Protein AF-A0A4S0Q0D6-F1 (afdb_monomer_lite)

Secondary structure (DSSP, 8-state):
-HHHHHHHHHHH-GGG------TTGGGGTS-HHHHHHHHHHHTTTS-HHHHHIIIIIHHHHHHT--

Structure (mmCIF, N/CA/C/O backbone):
data_AF-A0A4S0Q0D6-F1
#
_entry.id   AF-A0A4S0Q0D6-F1
#
loop_
_atom_site.group_PDB
_atom_site.id
_atom_site.type_symbol
_atom_site.label_atom_id
_atom_site.label_alt_id
_atom_site.label_comp_id
_atom_site.label_asym_id
_atom_site.label_entity_id
_atom_site.label_seq_id
_atom_site.pdbx_PDB_ins_code
_atom_site.Cartn_x
_atom_site.Cartn_y
_atom_site.Cartn_z
_atom_site.occupancy
_atom_site.B_iso_or_equiv
_atom_site.auth_seq_id
_atom_site.auth_comp_id
_atom_site.auth_asym_id
_atom_site.auth_atom_id
_atom_site.pdbx_PDB_model_num
ATOM 1 N N . LEU A 1 1 ? -2.671 -0.655 -12.562 1.00 92.06 1 LEU A N 1
ATOM 2 C CA . LEU A 1 1 ? -2.675 -1.272 -11.212 1.00 92.06 1 LEU A CA 1
ATOM 3 C C . LEU A 1 1 ? -4.046 -1.233 -10.520 1.00 92.06 1 LEU A C 1
ATOM 5 O O . LEU A 1 1 ? -4.334 -2.151 -9.764 1.00 92.06 1 LEU A O 1
ATOM 9 N N . LYS A 1 2 ? -4.913 -0.246 -10.808 1.00 96.44 2 LYS A N 1
ATOM 10 C CA . LYS A 1 2 ? -6.204 -0.035 -10.122 1.00 96.44 2 LYS A CA 1
ATOM 11 C C . LYS A 1 2 ? -7.109 -1.274 -9.952 1.00 96.44 2 LYS A C 1
ATOM 13 O O . LYS A 1 2 ? -7.496 -1.514 -8.815 1.00 96.44 2 LYS A O 1
ATOM 18 N N . PRO A 1 3 ? -7.372 -2.116 -10.975 1.00 98.25 3 PRO A N 1
ATOM 19 C CA . PRO A 1 3 ? -8.246 -3.282 -10.790 1.00 98.25 3 PRO A CA 1
ATOM 20 C C . PRO A 1 3 ? -7.727 -4.288 -9.753 1.00 98.25 3 PRO A C 1
ATOM 22 O O . PRO A 1 3 ? -8.515 -4.926 -9.064 1.00 98.25 3 PRO A O 1
ATOM 25 N N . TYR A 1 4 ? -6.403 -4.413 -9.617 1.00 98.19 4 TYR A N 1
ATOM 26 C CA . TYR A 1 4 ? -5.791 -5.295 -8.624 1.00 98.19 4 TYR A CA 1
ATOM 27 C C . TYR A 1 4 ? -5.916 -4.724 -7.215 1.00 98.19 4 TYR A C 1
ATOM 29 O O . TYR A 1 4 ? -6.284 -5.453 -6.302 1.00 98.19 4 TYR A O 1
ATOM 37 N N . ALA A 1 5 ? -5.662 -3.423 -7.045 1.00 98.06 5 ALA A N 1
ATOM 38 C CA . ALA A 1 5 ? -5.857 -2.753 -5.762 1.00 98.06 5 ALA A CA 1
ATOM 39 C C . ALA A 1 5 ? -7.320 -2.857 -5.300 1.00 98.06 5 ALA A C 1
ATOM 41 O O . ALA A 1 5 ? -7.575 -3.242 -4.163 1.00 98.06 5 ALA A O 1
ATOM 42 N N . ASP A 1 6 ? -8.273 -2.627 -6.206 1.00 98.06 6 ASP A N 1
ATOM 43 C CA . ASP A 1 6 ? -9.707 -2.741 -5.914 1.00 98.06 6 ASP A CA 1
ATOM 44 C C . ASP A 1 6 ? -10.102 -4.161 -5.519 1.00 98.06 6 ASP A C 1
ATOM 46 O O . ASP A 1 6 ? -10.840 -4.360 -4.556 1.00 98.06 6 ASP A O 1
ATOM 50 N N . HIS A 1 7 ? -9.572 -5.159 -6.228 1.00 98.56 7 HIS A N 1
ATOM 51 C CA . HIS A 1 7 ? -9.801 -6.555 -5.889 1.00 98.56 7 HIS A CA 1
ATOM 52 C C . HIS A 1 7 ? -9.242 -6.908 -4.503 1.00 98.56 7 HIS A C 1
ATOM 54 O O . HIS A 1 7 ? -9.923 -7.564 -3.720 1.00 98.56 7 HIS A O 1
ATOM 60 N N . LEU A 1 8 ? -8.032 -6.445 -4.167 1.00 98.44 8 LEU A N 1
ATOM 61 C CA . LEU A 1 8 ? -7.438 -6.661 -2.846 1.00 98.44 8 LEU A CA 1
ATOM 62 C C . LEU A 1 8 ? -8.284 -6.024 -1.737 1.00 98.44 8 LEU A C 1
ATOM 64 O O . LEU A 1 8 ? -8.567 -6.684 -0.737 1.00 98.44 8 LEU A O 1
ATOM 68 N N . VAL A 1 9 ? -8.728 -4.778 -1.924 1.00 98.25 9 VAL A N 1
ATOM 69 C CA . VAL A 1 9 ? -9.597 -4.088 -0.958 1.00 98.25 9 VAL A CA 1
ATOM 70 C C . VAL A 1 9 ? -10.919 -4.837 -0.792 1.00 98.25 9 VAL A C 1
ATOM 72 O O . VAL A 1 9 ? -11.325 -5.091 0.338 1.00 98.25 9 VAL A O 1
ATOM 75 N N . ALA A 1 10 ? -11.556 -5.260 -1.887 1.00 98.31 10 ALA A N 1
ATOM 76 C CA . ALA A 1 10 ? -12.818 -5.996 -1.839 1.00 98.31 10 ALA A CA 1
ATOM 77 C C . ALA A 1 10 ? -12.691 -7.368 -1.149 1.00 98.31 10 ALA A C 1
ATOM 79 O O . ALA A 1 10 ? -13.594 -7.782 -0.425 1.00 98.31 10 ALA A O 1
ATOM 80 N N . CYS A 1 11 ? -11.580 -8.077 -1.359 1.00 98.69 11 CYS A N 1
ATOM 81 C CA . CYS A 1 11 ? -11.370 -9.418 -0.811 1.00 98.69 11 CYS A CA 1
ATOM 82 C C . CYS A 1 11 ? -10.910 -9.408 0.653 1.00 98.69 11 CYS A C 1
ATOM 84 O O . CYS A 1 11 ? -11.342 -10.243 1.454 1.00 98.69 11 CYS A O 1
ATOM 86 N N . PHE A 1 12 ? -10.006 -8.496 1.013 1.00 98.44 12 PHE A N 1
ATOM 87 C CA . PHE A 1 12 ? -9.346 -8.514 2.320 1.00 98.44 12 PHE A CA 1
ATOM 88 C C . PHE A 1 12 ? -9.882 -7.461 3.285 1.00 98.44 12 PHE A C 1
ATOM 90 O O . PHE A 1 12 ? -9.938 -7.730 4.490 1.00 98.44 12 PHE A O 1
ATOM 97 N N . GLY A 1 13 ? -10.324 -6.318 2.764 1.00 98.06 13 GLY A N 1
ATOM 98 C CA . GLY A 1 13 ? -10.602 -5.119 3.542 1.00 98.06 13 GLY A CA 1
ATOM 99 C C . GLY A 1 13 ? -9.316 -4.400 3.993 1.00 98.06 13 GLY A C 1
ATOM 100 O O . GLY A 1 13 ? -8.261 -5.034 4.105 1.00 98.06 13 GLY A O 1
ATOM 101 N N . PRO A 1 14 ? -9.378 -3.088 4.286 1.00 97.81 14 PRO A N 1
ATOM 102 C CA . PRO A 1 14 ? -8.201 -2.290 4.658 1.00 97.81 14 PRO A CA 1
ATOM 103 C C . PRO A 1 14 ? -7.459 -2.794 5.905 1.00 97.81 14 PRO A C 1
ATOM 105 O O . PRO A 1 14 ? -6.232 -2.760 5.956 1.00 97.81 14 PRO A O 1
ATOM 108 N N . ASP A 1 15 ? -8.179 -3.361 6.876 1.00 98.06 15 ASP A N 1
ATOM 109 C CA . ASP A 1 15 ? -7.607 -3.872 8.132 1.00 98.06 15 ASP A CA 1
ATOM 110 C C . ASP A 1 15 ? -6.724 -5.120 7.992 1.00 98.06 15 ASP A C 1
ATOM 112 O O . ASP A 1 15 ? -6.128 -5.565 8.978 1.00 98.06 15 ASP A O 1
ATOM 116 N N . ARG A 1 16 ? -6.651 -5.703 6.789 1.00 98.50 16 ARG A N 1
ATOM 117 C CA . ARG A 1 16 ? -5.799 -6.856 6.458 1.00 98.50 16 ARG A CA 1
ATOM 118 C C . ARG A 1 16 ? -4.856 -6.589 5.284 1.00 98.50 16 ARG A C 1
ATOM 120 O O . ARG A 1 16 ? -4.249 -7.525 4.769 1.00 98.50 16 ARG A O 1
ATOM 127 N N . LEU A 1 17 ? -4.717 -5.333 4.869 1.00 98.50 17 LEU A N 1
ATOM 128 C CA . LEU A 1 17 ? -3.742 -4.904 3.869 1.00 98.50 17 LEU A CA 1
ATOM 129 C C . LEU A 1 17 ? -2.657 -4.053 4.534 1.00 98.50 17 LEU A C 1
ATOM 131 O O . LEU A 1 17 ? -2.926 -3.339 5.497 1.00 98.50 17 LEU A O 1
ATOM 135 N N . MET A 1 18 ? -1.430 -4.134 4.017 1.00 98.56 18 MET A N 1
ATOM 136 C CA . MET A 1 18 ? -0.317 -3.288 4.446 1.00 98.56 18 MET A CA 1
ATOM 137 C C . MET A 1 18 ? 0.543 -2.872 3.251 1.00 98.56 18 MET A C 1
ATOM 139 O O . MET A 1 18 ? 0.764 -3.670 2.339 1.00 98.56 18 MET A O 1
ATOM 143 N N . PHE A 1 19 ? 1.025 -1.630 3.247 1.00 98.38 19 PHE A N 1
ATOM 144 C CA . PHE A 1 19 ? 2.010 -1.178 2.267 1.00 98.38 19 PHE A CA 1
ATOM 145 C C . PHE A 1 19 ? 3.395 -1.759 2.581 1.00 98.38 19 PHE A C 1
ATOM 147 O O . PHE A 1 19 ? 3.845 -1.739 3.725 1.00 98.38 19 PHE A O 1
ATOM 154 N N . GLY A 1 20 ? 4.089 -2.221 1.544 1.00 97.75 20 GLY A N 1
ATOM 155 C CA . GLY A 1 20 ? 5.499 -2.589 1.588 1.00 97.75 20 GLY A CA 1
ATOM 156 C C . GLY A 1 20 ? 6.184 -2.112 0.313 1.00 97.75 20 GLY A C 1
ATOM 157 O O . GLY A 1 20 ? 5.659 -2.314 -0.784 1.00 97.75 20 GLY A O 1
ATOM 158 N N . SER A 1 21 ? 7.331 -1.445 0.447 1.00 97.38 21 SER A N 1
ATOM 159 C CA . SER A 1 21 ? 8.032 -0.886 -0.711 1.00 97.38 21 SER A CA 1
ATOM 160 C C . SER A 1 21 ? 8.801 -1.926 -1.509 1.00 97.38 21 SER A C 1
ATOM 162 O O . SER A 1 21 ? 8.964 -1.730 -2.702 1.00 97.38 21 SER A O 1
ATOM 164 N N . ASP A 1 22 ? 9.275 -2.991 -0.855 1.00 97.44 22 ASP A N 1
ATOM 165 C CA . ASP A 1 22 ? 10.271 -3.921 -1.405 1.00 97.44 22 ASP A CA 1
ATOM 166 C C . ASP A 1 22 ? 11.587 -3.220 -1.814 1.00 97.44 22 ASP A C 1
ATOM 168 O O . ASP A 1 22 ? 12.288 -3.627 -2.736 1.00 97.44 22 ASP A O 1
ATOM 172 N N . TRP A 1 23 ? 11.941 -2.118 -1.145 1.00 97.12 23 TRP A N 1
ATOM 173 C CA . TRP A 1 23 ? 13.221 -1.444 -1.374 1.00 97.12 23 TRP A CA 1
ATOM 174 C C . TRP A 1 23 ? 14.396 -2.324 -0.896 1.00 97.12 23 TRP A C 1
ATOM 176 O O . TRP A 1 23 ? 14.304 -2.906 0.188 1.00 97.12 23 TRP A O 1
ATOM 186 N N . PRO A 1 24 ? 15.518 -2.408 -1.643 1.00 97.44 24 PRO A N 1
ATOM 187 C CA . PRO A 1 24 ? 15.852 -1.642 -2.852 1.00 97.44 24 PRO A CA 1
ATOM 188 C C . PRO A 1 24 ? 15.405 -2.282 -4.173 1.00 97.44 24 PRO A C 1
ATOM 190 O O . PRO A 1 24 ? 15.673 -1.724 -5.231 1.00 97.44 24 PRO A O 1
ATOM 193 N N . VAL A 1 25 ? 14.743 -3.440 -4.153 1.00 98.12 25 VAL A N 1
ATOM 194 C CA . VAL A 1 25 ? 14.358 -4.170 -5.373 1.00 98.12 25 VAL A CA 1
ATOM 195 C C . VAL A 1 25 ? 13.371 -3.368 -6.226 1.0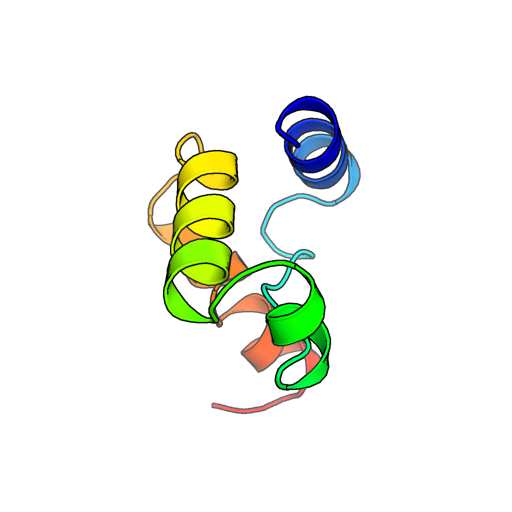0 98.12 25 VAL A C 1
ATOM 197 O O . VAL A 1 25 ? 13.483 -3.377 -7.453 1.00 98.12 25 VAL A O 1
ATOM 200 N N . CYS A 1 26 ? 12.459 -2.610 -5.606 1.00 96.31 26 CYS A N 1
ATOM 201 C CA . CYS A 1 26 ? 11.504 -1.760 -6.326 1.00 96.31 26 CYS A CA 1
ATOM 202 C C . CYS A 1 26 ? 12.155 -0.744 -7.281 1.00 96.31 26 CYS A C 1
ATOM 204 O O . CYS A 1 26 ? 11.551 -0.411 -8.302 1.00 96.31 26 CYS A O 1
ATOM 206 N N . GLU A 1 27 ? 13.398 -0.319 -7.008 1.00 97.12 27 GLU A N 1
ATOM 207 C CA . GLU A 1 27 ? 14.166 0.634 -7.828 1.00 97.12 27 GLU A CA 1
ATOM 208 C C . GLU A 1 27 ? 14.445 0.116 -9.249 1.00 97.12 27 GLU A C 1
ATOM 210 O O . GLU A 1 27 ? 14.757 0.893 -10.149 1.00 97.12 27 GLU A O 1
ATOM 215 N N . LEU A 1 28 ? 14.273 -1.187 -9.498 1.00 97.88 28 LEU A N 1
ATOM 216 C CA . LEU A 1 28 ? 14.312 -1.752 -10.850 1.00 97.88 28 LEU A CA 1
ATOM 217 C C . LEU A 1 28 ? 13.146 -1.272 -11.738 1.00 97.88 28 LEU A C 1
ATOM 219 O O . LEU A 1 28 ? 13.237 -1.379 -12.960 1.00 97.88 28 LEU A O 1
ATOM 223 N N . ALA A 1 29 ? 12.056 -0.771 -11.145 1.00 96.81 29 ALA A N 1
ATOM 224 C CA . ALA A 1 29 ? 10.847 -0.344 -11.852 1.00 96.81 29 ALA A CA 1
ATOM 225 C C . ALA A 1 29 ? 10.415 1.101 -11.536 1.00 96.81 29 ALA A C 1
ATOM 227 O O . ALA A 1 29 ? 9.881 1.775 -12.419 1.00 96.81 29 ALA A O 1
ATOM 228 N N . ALA A 1 30 ? 10.612 1.582 -10.305 1.00 96.94 30 ALA A N 1
ATOM 229 C CA . ALA A 1 30 ? 10.265 2.939 -9.883 1.00 96.94 30 ALA A CA 1
ATOM 230 C C . ALA A 1 30 ? 11.068 3.365 -8.646 1.00 96.94 30 ALA A C 1
ATOM 232 O O . ALA A 1 30 ? 11.432 2.522 -7.830 1.00 96.94 30 ALA A O 1
ATOM 233 N N . THR A 1 31 ? 11.260 4.676 -8.458 1.00 98.31 31 THR A N 1
ATOM 234 C CA . THR A 1 31 ? 11.810 5.185 -7.192 1.00 98.31 31 THR A CA 1
ATOM 235 C C . THR A 1 31 ? 10.860 4.892 -6.037 1.00 98.31 31 THR A C 1
ATOM 237 O O . THR A 1 31 ? 9.639 4.808 -6.232 1.00 98.31 31 THR A O 1
ATOM 240 N N . TYR A 1 32 ? 11.404 4.791 -4.824 1.00 98.00 32 TYR A N 1
ATOM 241 C CA . TYR A 1 32 ? 10.603 4.647 -3.609 1.00 98.00 32 TYR A CA 1
ATOM 242 C C . TYR A 1 32 ? 9.451 5.666 -3.527 1.00 98.00 32 TYR A C 1
ATOM 244 O O . TYR A 1 32 ? 8.311 5.296 -3.236 1.00 98.00 32 TYR A O 1
ATOM 252 N N . GLU A 1 33 ? 9.714 6.947 -3.809 1.00 98.19 33 GLU A N 1
ATOM 253 C CA . GLU A 1 33 ? 8.715 8.018 -3.723 1.00 98.19 33 GLU A CA 1
ATOM 254 C C . GLU A 1 33 ? 7.580 7.818 -4.724 1.00 98.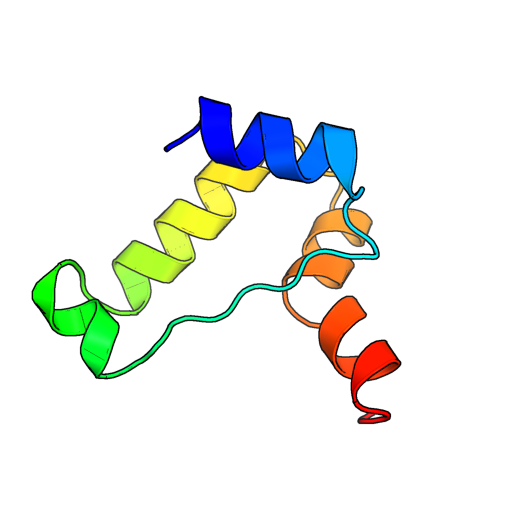19 33 GLU A C 1
ATOM 256 O O . GLU A 1 33 ? 6.409 7.951 -4.362 1.00 98.19 33 GLU A O 1
ATOM 261 N N . ASN A 1 34 ? 7.916 7.458 -5.966 1.00 98.25 34 ASN A N 1
ATOM 262 C CA . ASN A 1 34 ? 6.926 7.193 -7.004 1.00 98.25 34 ASN A CA 1
ATOM 263 C C . ASN A 1 34 ? 6.085 5.962 -6.660 1.00 98.25 34 ASN A C 1
ATOM 265 O O . ASN A 1 34 ? 4.872 5.968 -6.875 1.00 98.25 34 ASN A O 1
ATOM 269 N N . TRP A 1 35 ? 6.698 4.925 -6.083 1.00 97.88 35 TRP A N 1
ATOM 270 C CA . TRP A 1 35 ? 5.971 3.734 -5.657 1.00 97.88 35 TRP A CA 1
ATOM 271 C C . TRP A 1 35 ? 5.015 4.018 -4.493 1.00 97.88 35 TRP A C 1
ATOM 273 O O . TRP A 1 35 ? 3.845 3.628 -4.537 1.00 97.88 35 TRP A O 1
ATOM 283 N N . LEU A 1 36 ? 5.465 4.772 -3.487 1.00 98.38 36 LEU A N 1
ATOM 284 C CA . LEU A 1 36 ? 4.614 5.206 -2.380 1.00 98.38 36 LEU A CA 1
ATOM 285 C C . LEU A 1 36 ? 3.459 6.099 -2.861 1.00 98.38 36 LEU A C 1
ATOM 287 O O . LEU A 1 36 ? 2.325 5.935 -2.406 1.00 98.38 36 LEU A O 1
ATOM 291 N N . ALA A 1 37 ? 3.723 7.033 -3.778 1.00 98.31 37 ALA A N 1
ATOM 292 C CA . ALA A 1 37 ? 2.694 7.892 -4.358 1.00 98.31 37 ALA A CA 1
ATOM 293 C C . ALA A 1 37 ? 1.650 7.076 -5.136 1.00 98.31 37 ALA A C 1
ATOM 295 O O . ALA A 1 37 ? 0.453 7.260 -4.917 1.00 98.31 37 ALA A O 1
ATOM 296 N N . ALA A 1 38 ? 2.090 6.118 -5.956 1.00 98.19 38 ALA A N 1
ATOM 297 C CA . ALA A 1 38 ? 1.197 5.223 -6.686 1.00 98.19 38 ALA A CA 1
ATOM 298 C C . ALA A 1 38 ? 0.326 4.384 -5.737 1.00 98.19 38 ALA A C 1
ATOM 300 O O . ALA A 1 38 ? -0.879 4.271 -5.950 1.00 98.19 38 ALA A O 1
ATOM 301 N N . ALA A 1 39 ? 0.896 3.833 -4.660 1.00 98.12 39 ALA A N 1
ATOM 302 C CA . ALA A 1 39 ? 0.126 3.093 -3.661 1.00 98.12 39 ALA A CA 1
ATOM 303 C C . ALA A 1 39 ? -0.948 3.968 -2.989 1.00 98.12 39 ALA A C 1
ATOM 305 O O . ALA A 1 39 ? -2.079 3.519 -2.805 1.00 98.12 39 ALA A O 1
ATOM 306 N N . LYS A 1 40 ? -0.622 5.226 -2.661 1.00 98.19 40 LYS A N 1
ATOM 307 C CA . LYS A 1 40 ? -1.589 6.187 -2.106 1.00 98.19 40 LYS A CA 1
ATOM 308 C C . LYS A 1 40 ? -2.699 6.523 -3.100 1.00 98.19 40 LYS A C 1
ATOM 310 O O . LYS A 1 40 ? -3.862 6.521 -2.715 1.00 98.19 40 LYS A O 1
ATOM 315 N N . GLU A 1 41 ? -2.358 6.762 -4.364 1.00 98.50 41 GLU A N 1
ATOM 316 C CA . GLU A 1 41 ? -3.332 7.065 -5.418 1.00 98.50 41 GLU A CA 1
ATOM 317 C C . GLU A 1 41 ? -4.290 5.891 -5.666 1.00 98.50 41 GLU A C 1
ATOM 319 O O . GLU A 1 41 ? -5.503 6.074 -5.751 1.00 98.50 41 GLU A O 1
ATOM 324 N N . LEU A 1 42 ? -3.765 4.663 -5.713 1.00 98.44 42 LEU A N 1
ATOM 325 C CA . LEU A 1 42 ? -4.564 3.451 -5.912 1.00 98.44 42 LEU A CA 1
ATOM 326 C C . LEU A 1 42 ? -5.598 3.227 -4.805 1.00 98.44 42 LEU A C 1
ATOM 328 O O . LEU A 1 42 ? -6.637 2.619 -5.064 1.00 98.44 42 LEU A O 1
ATOM 332 N N . LEU A 1 43 ? -5.313 3.723 -3.602 1.00 98.12 43 LEU A N 1
ATOM 333 C CA . LEU A 1 43 ? -6.147 3.580 -2.416 1.00 98.12 43 LEU A CA 1
ATOM 334 C C . LEU A 1 43 ? -6.927 4.850 -2.061 1.00 98.12 43 LEU A C 1
ATOM 336 O O . LEU A 1 43 ? -7.637 4.836 -1.067 1.00 98.12 43 LEU A O 1
ATOM 340 N N . ALA A 1 44 ? -6.883 5.904 -2.883 1.00 97.25 44 ALA A N 1
ATOM 341 C CA . ALA A 1 44 ? -7.474 7.213 -2.578 1.00 97.25 44 ALA A CA 1
ATOM 342 C C . ALA A 1 44 ? -9.000 7.213 -2.328 1.00 97.25 44 ALA A C 1
ATOM 344 O O . ALA A 1 44 ? -9.555 8.224 -1.905 1.00 97.25 44 ALA A O 1
ATOM 345 N N . GLY A 1 45 ? -9.693 6.105 -2.615 1.00 96.44 45 GLY A N 1
ATOM 346 C CA . GLY A 1 45 ? -11.107 5.913 -2.280 1.00 96.44 45 GLY A CA 1
ATOM 347 C C . GLY A 1 45 ? -11.365 5.454 -0.839 1.00 96.44 45 GLY A C 1
ATOM 348 O O . GLY A 1 45 ? -12.525 5.388 -0.441 1.00 96.44 45 GLY A O 1
ATOM 349 N N . LEU A 1 46 ? -10.321 5.117 -0.077 1.00 98.00 46 LEU A N 1
ATOM 350 C CA . LEU A 1 46 ? -10.425 4.749 1.331 1.00 98.00 46 LEU A CA 1
ATOM 351 C C . LEU A 1 46 ? -10.613 5.989 2.211 1.00 98.00 46 LEU A C 1
ATOM 353 O O . LEU A 1 46 ? -10.128 7.081 1.911 1.00 98.00 46 LEU A O 1
ATOM 357 N N . SER A 1 47 ? 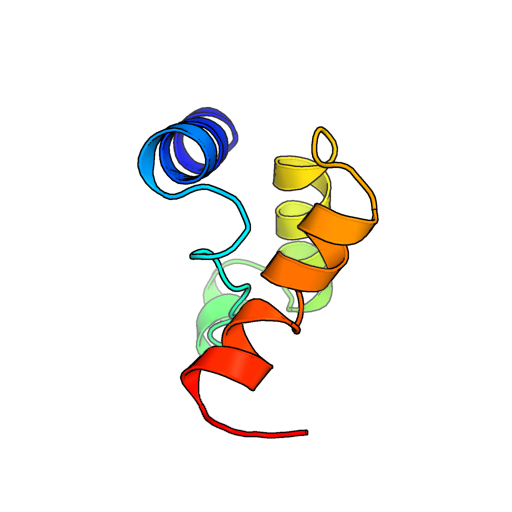-11.292 5.814 3.341 1.00 98.38 47 SER A N 1
ATOM 358 C CA . SER A 1 47 ? -11.345 6.836 4.384 1.00 98.38 47 SER A CA 1
ATOM 359 C C . SER A 1 47 ? -9.955 7.075 5.001 1.00 98.38 47 SER A C 1
ATOM 361 O O . SER A 1 47 ? -9.076 6.211 4.916 1.00 98.38 47 SER A O 1
ATOM 363 N N . PRO A 1 48 ? -9.732 8.215 5.684 1.00 98.12 48 PRO A N 1
ATOM 364 C CA . PRO A 1 48 ? -8.457 8.483 6.351 1.00 98.12 48 PRO A CA 1
ATOM 365 C C . PRO A 1 48 ? -8.031 7.378 7.332 1.00 98.12 48 PRO A C 1
ATOM 367 O O . PRO A 1 48 ? -6.878 6.965 7.326 1.00 98.12 48 PRO A O 1
ATOM 370 N N . ALA A 1 49 ? -8.972 6.834 8.110 1.00 98.31 49 ALA A N 1
ATOM 371 C CA . ALA A 1 49 ? -8.685 5.765 9.069 1.00 98.31 49 ALA A CA 1
ATOM 372 C C . ALA A 1 49 ? -8.277 4.447 8.385 1.00 98.31 49 ALA A C 1
ATOM 374 O O . ALA A 1 49 ? -7.392 3.740 8.862 1.00 98.31 49 ALA A O 1
ATOM 375 N N . GLU A 1 50 ? -8.896 4.120 7.250 1.00 98.50 50 GLU A N 1
ATOM 376 C CA . GLU A 1 50 ? -8.535 2.945 6.452 1.00 98.50 50 GLU A CA 1
ATOM 377 C C . GLU A 1 50 ? -7.168 3.121 5.779 1.00 98.50 50 GLU A C 1
ATOM 379 O O . GLU A 1 50 ? -6.393 2.169 5.700 1.00 98.50 50 GLU A O 1
ATOM 384 N N . HIS A 1 51 ? -6.830 4.341 5.350 1.00 98.12 51 HIS A N 1
ATOM 385 C CA . HIS A 1 51 ? -5.480 4.670 4.900 1.00 98.12 51 HIS A CA 1
ATOM 386 C C . HIS A 1 51 ? -4.451 4.449 6.013 1.00 98.12 51 HIS A C 1
ATOM 388 O O . HIS A 1 51 ? -3.461 3.752 5.793 1.00 98.12 51 HIS A O 1
ATOM 394 N N . ASP A 1 52 ? -4.690 4.982 7.211 1.00 98.00 52 ASP A N 1
ATOM 395 C CA . ASP A 1 52 ? -3.781 4.811 8.349 1.00 98.00 52 ASP A CA 1
ATOM 396 C C . ASP A 1 52 ? -3.616 3.331 8.730 1.00 98.00 52 ASP A C 1
ATOM 398 O O . ASP A 1 52 ? -2.513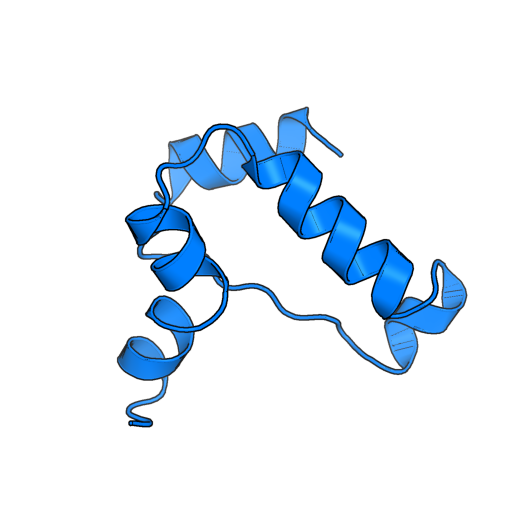 2.889 9.071 1.00 98.00 52 ASP A O 1
ATOM 402 N N . ALA A 1 53 ? -4.679 2.528 8.601 1.00 98.31 53 ALA A N 1
ATOM 403 C CA . ALA A 1 53 ? -4.593 1.080 8.752 1.00 98.31 53 ALA A CA 1
ATOM 404 C C . ALA A 1 53 ? -3.621 0.470 7.725 1.00 98.31 53 ALA A C 1
ATOM 406 O O . ALA A 1 53 ? -2.661 -0.196 8.112 1.00 98.31 53 ALA A O 1
ATOM 407 N N . VAL A 1 54 ? -3.791 0.745 6.429 1.00 98.56 54 VAL A N 1
ATOM 408 C CA . VAL A 1 54 ? -2.938 0.155 5.381 1.00 98.56 54 VAL A CA 1
ATOM 409 C C . VAL A 1 54 ? -1.485 0.639 5.452 1.00 98.56 54 VAL A C 1
ATOM 411 O O . VAL A 1 54 ? -0.558 -0.135 5.215 1.00 98.56 54 VAL A O 1
ATOM 414 N N . PHE A 1 55 ? -1.249 1.904 5.788 1.00 98.19 55 PHE A N 1
ATOM 415 C CA . PHE A 1 55 ? 0.095 2.493 5.764 1.00 98.19 55 PHE A CA 1
ATOM 416 C C . PHE A 1 55 ? 0.865 2.374 7.088 1.00 98.19 55 PHE A C 1
ATOM 418 O O . PHE A 1 55 ? 1.982 2.879 7.188 1.00 98.19 55 PHE A O 1
ATOM 425 N N . GLY A 1 56 ? 0.326 1.660 8.080 1.00 97.62 56 GLY A N 1
ATOM 426 C CA . GLY A 1 56 ? 1.083 1.325 9.288 1.00 97.62 56 GLY A CA 1
ATOM 427 C C . GLY A 1 56 ? 0.295 0.566 10.349 1.00 97.62 56 GLY A C 1
ATOM 428 O O . GLY A 1 56 ? 0.842 -0.345 10.967 1.00 97.62 56 GLY A O 1
ATOM 429 N N . GLY A 1 57 ? -0.990 0.876 10.540 1.00 98.12 57 GLY A N 1
ATOM 430 C CA . GLY A 1 57 ? -1.794 0.305 11.627 1.00 98.12 57 GLY A CA 1
ATOM 431 C C . GLY A 1 57 ? -1.967 -1.215 11.549 1.00 98.12 57 GLY A C 1
ATOM 432 O O . GLY A 1 57 ? -1.842 -1.913 12.555 1.00 98.12 57 GLY A O 1
ATOM 433 N N . THR A 1 58 ? -2.198 -1.758 10.356 1.00 98.50 58 THR A N 1
ATOM 434 C CA . THR A 1 58 ? -2.325 -3.201 10.132 1.00 98.50 58 THR A CA 1
ATOM 435 C C . THR A 1 58 ? -1.006 -3.916 10.420 1.00 98.50 58 THR A C 1
ATOM 437 O O . THR A 1 58 ? -1.008 -4.938 11.105 1.00 98.50 58 THR A O 1
ATOM 440 N N . ALA A 1 59 ? 0.123 -3.363 9.963 1.00 98.44 59 ALA A N 1
ATOM 441 C CA . ALA A 1 59 ? 1.447 -3.914 10.246 1.00 98.44 59 ALA A CA 1
ATOM 442 C C . ALA A 1 59 ? 1.758 -3.872 11.751 1.00 98.44 59 ALA A C 1
AT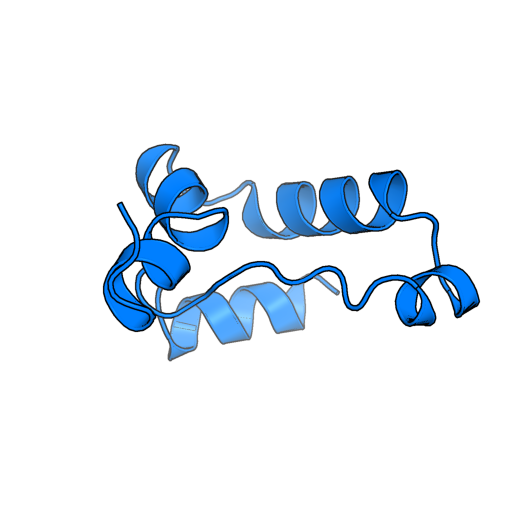OM 444 O O . ALA A 1 59 ? 2.172 -4.882 12.314 1.00 98.44 59 ALA A O 1
ATOM 445 N N . ALA A 1 60 ? 1.480 -2.747 12.416 1.00 98.25 60 ALA A N 1
ATOM 446 C CA . ALA A 1 60 ? 1.655 -2.579 13.857 1.00 98.25 60 ALA A CA 1
ATOM 447 C C . ALA A 1 60 ? 0.912 -3.653 14.664 1.00 98.25 60 ALA A C 1
ATOM 449 O O . ALA A 1 60 ? 1.511 -4.340 15.492 1.00 98.25 60 ALA A O 1
ATOM 450 N N . ARG A 1 61 ? -0.375 -3.875 14.360 1.00 97.62 61 ARG A N 1
ATOM 451 C CA . ARG A 1 61 ? -1.180 -4.923 15.010 1.00 97.62 61 ARG A CA 1
ATOM 452 C C . ARG A 1 61 ? -0.680 -6.330 14.701 1.00 97.62 61 ARG A C 1
ATOM 454 O O . ARG A 1 61 ? -0.647 -7.163 15.599 1.00 97.62 61 ARG A O 1
ATOM 461 N N . PHE A 1 62 ? -0.321 -6.604 13.446 1.00 98.19 62 PHE A N 1
ATOM 462 C CA . PHE A 1 62 ? 0.107 -7.936 13.018 1.00 98.19 62 PHE A CA 1
ATOM 463 C C . PHE A 1 62 ? 1.456 -8.335 13.630 1.00 98.19 62 PHE A C 1
ATOM 465 O O . PHE A 1 62 ? 1.608 -9.460 14.099 1.00 98.19 62 PHE A O 1
ATOM 472 N N . TYR A 1 63 ? 2.421 -7.412 13.656 1.00 98.12 63 TYR A N 1
ATOM 473 C CA . TYR A 1 63 ? 3.767 -7.656 14.180 1.00 98.12 63 TYR A CA 1
ATOM 474 C C . TYR A 1 63 ? 3.915 -7.358 15.679 1.00 98.12 63 TY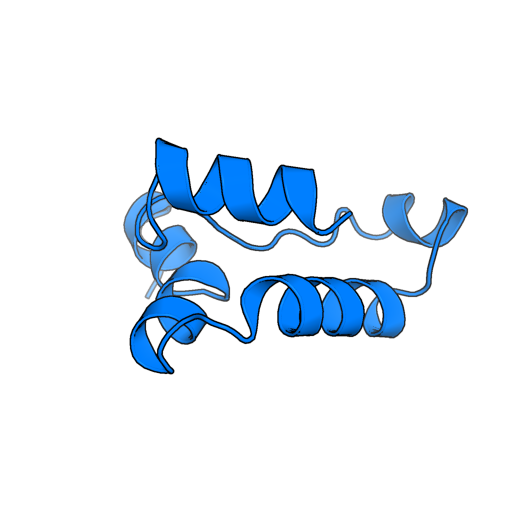R A C 1
ATOM 476 O O . TYR A 1 63 ? 4.961 -7.659 16.248 1.00 98.12 63 TYR A O 1
ATOM 484 N N . GLY A 1 64 ? 2.897 -6.785 16.329 1.00 97.56 64 GLY A N 1
ATOM 485 C CA . GLY A 1 64 ? 2.944 -6.439 17.751 1.00 97.56 64 GLY A CA 1
ATOM 486 C C . GLY A 1 64 ? 3.920 -5.302 18.065 1.00 97.56 64 GLY A C 1
ATOM 487 O O . GLY A 1 64 ? 4.608 -5.357 19.082 1.00 97.56 64 GLY A O 1
ATOM 488 N N . ILE A 1 65 ? 4.006 -4.299 17.185 1.00 94.62 65 ILE A N 1
ATOM 489 C CA . ILE A 1 65 ? 4.892 -3.136 17.339 1.00 94.62 65 ILE A CA 1
ATOM 490 C C . ILE A 1 65 ? 4.067 -1.855 17.515 1.00 94.62 65 ILE A C 1
ATOM 492 O O . ILE A 1 65 ? 3.166 -1.587 16.721 1.00 94.62 65 ILE A O 1
ATOM 496 N N . GLY A 1 66 ? 4.365 -1.076 18.558 1.00 76.00 66 GLY A N 1
ATOM 497 C CA . GLY A 1 66 ? 3.645 0.151 18.920 1.00 76.00 66 GLY A CA 1
ATOM 498 C C . GLY A 1 66 ? 3.900 0.575 20.356 1.00 76.00 66 GLY A C 1
ATOM 499 O O . GLY A 1 66 ? 4.010 -0.330 21.213 1.00 76.00 66 GLY A O 1
#

pLDDT: mean 97.52, std 2.84, range [76.0, 98.69]

Sequence (66 aa):
LKPYADHLVACFGPDRLMFGSDWPVCELAATYENWLAAAKELLAGLSPAEHDAVFGGTAARFYGIG

Foldseek 3Di:
DQVVLVVCCVPQNLLQAADDQPPPVVVVPDDSVVSVVVVCVSCVPDDPVSVCNHHPVSVCVVVVHD

Radius of gyration: 12.11 Å; chains: 1; bounding box: 29×18×31 Å